Protein AF-A0A6A6ETR1-F1 (afdb_monomer_lite)

Foldseek 3Di:
DDKDWDFDDDPNDTQDIDIDDDNPDCPDPVVVVVVQVVDPVSVVVVVVVSVPGDDDPPPDPPCPVVVCCVVCVVVVVVVVVVVVVVVVVVVVD

Sequence (93 aa):
GTRHLICVFHK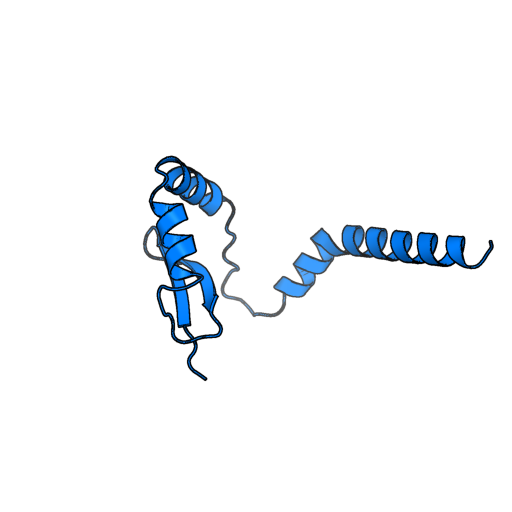GRFVVAQYGQWDGYPEGQGVTLMKFLCVPINIQRLKDGLKHIYEPPKREPITAKRRINEIYGPEKAACRAANKQSDCQELLA

Organism: NCBI:txid1314779

Radius of gyration: 19.85 Å; chains: 1; bounding box: 48×44×38 Å

Secondary structure (DSSP, 8-state):
---EEEEEEETTEEEEEEEESSS--IIIIIHHHHHHHTSHHHHHHHHHHGGG-PPPPSS-TTSHHHHHHHHHHHHHHHHHHHHHHHHHHHTT-

Structure (mmCIF, N/CA/C/O backbone):
data_AF-A0A6A6ETR1-F1
#
_entry.id   AF-A0A6A6ETR1-F1
#
loop_
_atom_site.group_PDB
_atom_site.id
_atom_site.type_symbol
_atom_site.label_atom_id
_atom_site.label_alt_id
_atom_site.label_comp_id
_atom_site.label_asym_id
_atom_site.label_entity_id
_atom_site.label_seq_id
_atom_site.pdbx_PDB_ins_code
_atom_site.Cartn_x
_atom_site.Cartn_y
_atom_site.Cartn_z
_atom_site.occupancy
_atom_site.B_iso_or_equiv
_atom_site.auth_seq_id
_atom_site.auth_comp_id
_atom_site.auth_asym_id
_atom_site.auth_atom_id
_atom_site.pdbx_PDB_model_num
ATOM 1 N N . GLY A 1 1 ? 16.207 13.105 -9.257 1.00 59.28 1 GLY A N 1
ATOM 2 C CA . GLY A 1 1 ? 15.329 12.041 -9.779 1.00 59.28 1 GLY A CA 1
ATOM 3 C C . GLY A 1 1 ? 13.948 12.223 -9.199 1.00 59.28 1 GLY A C 1
ATOM 4 O O . GLY A 1 1 ? 13.860 12.621 -8.042 1.00 59.28 1 GLY A O 1
ATOM 5 N N . THR A 1 2 ? 12.905 11.984 -9.988 1.00 74.12 2 THR A N 1
ATOM 6 C CA . THR A 1 2 ? 11.515 12.185 -9.565 1.00 74.12 2 THR A CA 1
ATOM 7 C C . THR A 1 2 ? 11.122 11.176 -8.491 1.00 74.12 2 THR A C 1
ATOM 9 O O . THR A 1 2 ? 11.569 10.025 -8.501 1.00 74.12 2 THR A O 1
ATOM 12 N N . ARG A 1 3 ? 10.346 11.639 -7.512 1.00 82.94 3 ARG A N 1
ATOM 13 C CA . ARG A 1 3 ? 9.888 10.866 -6.358 1.00 82.94 3 ARG A CA 1
ATOM 14 C C . ARG A 1 3 ? 8.387 11.014 -6.259 1.00 82.94 3 ARG A C 1
ATOM 16 O O . ARG A 1 3 ? 7.877 12.114 -6.447 1.00 82.94 3 ARG A O 1
ATOM 23 N N . HIS A 1 4 ? 7.708 9.927 -5.924 1.00 86.06 4 HIS A N 1
ATOM 24 C CA . HIS A 1 4 ? 6.267 9.938 -5.715 1.00 86.06 4 HIS A CA 1
ATOM 25 C C . HIS A 1 4 ? 5.907 9.237 -4.410 1.00 86.06 4 HIS A C 1
ATOM 27 O O . HIS A 1 4 ? 6.697 8.478 -3.838 1.00 86.06 4 HIS A O 1
ATOM 33 N N . LEU A 1 5 ? 4.696 9.514 -3.940 1.00 87.44 5 LEU A N 1
ATOM 34 C CA . LEU A 1 5 ? 4.154 8.950 -2.719 1.00 87.44 5 LEU A CA 1
ATOM 35 C C . LEU A 1 5 ? 2.777 8.364 -3.015 1.00 87.44 5 LEU A C 1
ATOM 37 O O . LEU A 1 5 ? 1.907 9.052 -3.544 1.00 87.44 5 LEU A O 1
ATOM 41 N N . ILE A 1 6 ? 2.587 7.099 -2.660 1.00 88.62 6 ILE A N 1
ATOM 42 C CA . ILE A 1 6 ? 1.285 6.438 -2.707 1.00 88.62 6 ILE A CA 1
ATOM 43 C C . ILE A 1 6 ? 0.708 6.490 -1.300 1.00 88.62 6 ILE A C 1
ATOM 45 O O . ILE A 1 6 ? 1.297 5.947 -0.365 1.00 88.62 6 ILE A O 1
ATOM 49 N N . CYS A 1 7 ? -0.443 7.139 -1.146 1.00 90.75 7 CYS A N 1
ATOM 50 C CA . CYS A 1 7 ? -1.090 7.311 0.147 1.00 90.75 7 CYS A CA 1
ATOM 51 C C . CYS A 1 7 ? -2.482 6.692 0.167 1.00 90.75 7 CYS A C 1
ATOM 53 O O . CYS A 1 7 ? -3.238 6.797 -0.795 1.00 90.75 7 CYS A O 1
ATOM 55 N N . VAL A 1 8 ? -2.853 6.128 1.314 1.00 90.62 8 VAL A N 1
ATOM 56 C CA . VAL A 1 8 ? -4.234 5.729 1.594 1.00 90.62 8 VAL A CA 1
ATOM 57 C C . VAL A 1 8 ? -4.874 6.806 2.460 1.00 90.62 8 VAL A C 1
ATOM 59 O O . VAL A 1 8 ? -4.412 7.074 3.572 1.00 90.62 8 VAL A O 1
ATOM 62 N N . PHE A 1 9 ? -5.945 7.414 1.951 1.00 90.19 9 PHE A N 1
ATOM 63 C CA . PHE A 1 9 ? -6.770 8.367 2.688 1.00 90.19 9 PHE A CA 1
ATOM 64 C C . PHE A 1 9 ? -8.053 7.684 3.164 1.00 90.19 9 PHE A C 1
ATOM 66 O O . PHE A 1 9 ? -8.820 7.147 2.365 1.00 90.19 9 PHE A O 1
ATOM 73 N N . HIS A 1 10 ? -8.289 7.678 4.474 1.00 90.25 10 HIS A N 1
ATOM 74 C CA . HIS A 1 10 ? -9.445 7.017 5.071 1.00 90.25 10 HIS A CA 1
ATOM 75 C C . HIS A 1 10 ? -9.961 7.797 6.282 1.00 90.25 10 HIS A C 1
ATOM 77 O O . HIS A 1 10 ? -9.187 8.176 7.157 1.00 90.25 10 HIS A O 1
ATOM 83 N N . LYS A 1 11 ? -11.285 8.014 6.349 1.00 89.06 11 LYS A N 1
ATOM 84 C CA . LYS A 1 11 ? -11.966 8.741 7.442 1.00 89.06 11 LYS A CA 1
ATOM 85 C C . LYS A 1 11 ? -11.336 10.109 7.758 1.00 89.06 11 LYS A C 1
ATOM 87 O O . LYS A 1 11 ? -11.141 10.453 8.917 1.00 89.06 11 LYS A O 1
ATOM 92 N N . GLY A 1 12 ? -10.998 10.875 6.720 1.00 87.88 12 GLY A N 1
ATOM 93 C CA . GLY A 1 12 ? -10.480 12.236 6.880 1.00 87.88 12 GLY A CA 1
ATOM 94 C C . GLY A 1 12 ? -8.986 12.336 7.207 1.00 87.88 12 GLY A C 1
ATOM 95 O O . GLY A 1 12 ? -8.507 13.442 7.434 1.00 87.88 12 GLY A O 1
ATOM 96 N N . ARG A 1 13 ? -8.237 11.222 7.226 1.00 88.62 13 ARG A N 1
ATOM 97 C CA . ARG A 1 13 ? -6.792 11.224 7.505 1.00 88.62 13 ARG A CA 1
ATOM 98 C C . ARG A 1 13 ? -5.998 10.294 6.590 1.00 88.62 13 ARG A C 1
ATOM 100 O O . ARG A 1 13 ? -6.531 9.324 6.048 1.00 88.62 13 ARG A O 1
ATOM 107 N N . PHE A 1 14 ? -4.702 10.568 6.462 1.00 89.44 14 PHE A N 1
ATOM 108 C CA . PHE A 1 14 ? -3.749 9.667 5.815 1.00 89.44 14 PHE A CA 1
ATOM 109 C C . PHE A 1 14 ? -3.336 8.563 6.785 1.00 89.44 14 PHE A C 1
ATOM 111 O O . PHE A 1 14 ? -2.928 8.847 7.907 1.00 89.44 14 PHE A O 1
ATOM 118 N N . VAL A 1 15 ? -3.467 7.306 6.362 1.00 88.25 15 VAL A N 1
ATOM 119 C CA . VAL A 1 15 ? -3.241 6.137 7.233 1.00 88.25 15 VAL A CA 1
ATOM 120 C C . VAL A 1 15 ? -2.033 5.303 6.820 1.00 88.25 15 VAL A C 1
ATOM 122 O O . VAL A 1 15 ? -1.410 4.672 7.665 1.00 88.25 15 VAL A O 1
ATOM 125 N N . VAL A 1 16 ? -1.678 5.313 5.536 1.00 88.56 16 VAL A N 1
ATOM 126 C CA . VAL A 1 16 ? -0.515 4.608 4.986 1.00 88.56 16 VAL A CA 1
ATOM 127 C C . VAL A 1 16 ? 0.122 5.509 3.942 1.00 88.56 16 VAL A C 1
ATOM 129 O O . VAL A 1 16 ? -0.594 6.151 3.173 1.00 88.56 16 VAL A O 1
ATOM 132 N N . ALA A 1 17 ? 1.450 5.534 3.913 1.00 88.75 17 ALA A N 1
ATOM 133 C CA . ALA A 1 17 ? 2.230 6.235 2.910 1.00 88.75 17 ALA A CA 1
ATOM 134 C C . ALA A 1 17 ? 3.383 5.331 2.463 1.00 88.75 17 ALA A C 1
ATOM 136 O O . ALA A 1 17 ? 4.152 4.846 3.293 1.00 88.75 17 ALA A O 1
ATOM 137 N N . GLN A 1 18 ? 3.495 5.098 1.159 1.00 86.06 18 GLN A N 1
ATOM 138 C CA . GLN A 1 18 ? 4.572 4.323 0.564 1.00 86.06 18 GLN A CA 1
ATOM 139 C C . GLN A 1 18 ? 5.358 5.180 -0.414 1.00 86.06 18 GLN A C 1
ATOM 141 O O . GLN A 1 18 ? 4.811 5.759 -1.352 1.00 86.06 18 GLN A O 1
ATOM 146 N N . TYR A 1 19 ? 6.662 5.245 -0.172 1.00 87.19 19 TYR A N 1
ATOM 147 C CA . TYR A 1 19 ? 7.595 6.003 -0.984 1.00 87.19 19 TYR A CA 1
ATOM 148 C C . TYR A 1 19 ? 8.005 5.223 -2.233 1.00 87.19 19 TYR A C 1
ATOM 150 O O . TYR A 1 19 ? 8.352 4.043 -2.146 1.00 87.19 19 TYR A O 1
ATOM 158 N N . GLY A 1 20 ? 7.992 5.893 -3.384 1.00 81.69 20 GLY A N 1
ATOM 159 C CA . GLY A 1 20 ? 8.410 5.336 -4.663 1.00 81.69 20 GLY A CA 1
ATOM 160 C C . GLY A 1 20 ? 9.640 6.041 -5.237 1.00 81.69 20 GLY A C 1
ATOM 161 O O . GLY A 1 20 ? 9.754 7.267 -5.204 1.00 81.69 20 GLY A O 1
ATOM 162 N N . GLN A 1 21 ? 10.565 5.248 -5.789 1.00 72.69 21 GLN A N 1
ATOM 163 C CA . GLN A 1 21 ? 11.899 5.711 -6.203 1.00 72.69 21 GLN A CA 1
ATOM 164 C C . GLN A 1 21 ? 11.974 6.267 -7.641 1.00 72.69 21 GLN A C 1
ATOM 166 O O . GLN A 1 21 ? 13.022 6.769 -8.045 1.00 72.69 21 GLN A O 1
ATOM 171 N N . TRP A 1 22 ? 10.868 6.247 -8.384 1.00 71.44 22 TRP A N 1
ATOM 172 C CA . TRP A 1 22 ? 10.773 6.677 -9.786 1.00 71.44 22 TRP A CA 1
ATOM 173 C C . TRP A 1 22 ? 9.533 7.554 -10.010 1.00 71.44 22 TRP A C 1
ATOM 175 O O . TRP A 1 22 ? 8.817 7.844 -9.056 1.00 71.44 22 TRP A O 1
ATOM 185 N N . ASP A 1 23 ? 9.269 7.991 -11.238 1.00 67.62 23 ASP A N 1
ATOM 186 C CA . ASP A 1 23 ? 8.265 9.012 -11.591 1.00 67.62 23 ASP A CA 1
ATOM 187 C C . ASP A 1 23 ? 6.796 8.531 -11.591 1.00 67.62 23 ASP A C 1
ATOM 189 O O . ASP A 1 23 ? 6.016 8.847 -12.476 1.00 67.62 23 ASP A O 1
ATOM 193 N N . GLY A 1 24 ? 6.399 7.708 -10.617 1.00 70.00 24 GLY A N 1
ATOM 194 C CA . GLY A 1 24 ? 4.985 7.366 -10.391 1.00 70.00 24 GLY A CA 1
ATOM 195 C C . GLY A 1 24 ? 4.275 6.635 -11.532 1.00 70.00 24 GLY A C 1
ATOM 196 O O . GLY A 1 24 ? 3.059 6.469 -11.465 1.00 70.00 24 GLY A O 1
ATOM 197 N N . TYR A 1 25 ? 5.015 6.197 -12.553 1.00 77.25 25 TYR A N 1
ATOM 198 C CA . TYR A 1 25 ? 4.471 5.465 -13.683 1.00 77.25 25 TYR A CA 1
ATOM 199 C C . TYR A 1 25 ? 3.696 4.222 -13.214 1.00 77.25 25 TYR A C 1
ATOM 201 O O . TYR A 1 25 ? 4.093 3.579 -12.230 1.00 77.25 25 TYR A O 1
ATOM 209 N N . PRO A 1 26 ? 2.577 3.876 -13.880 1.00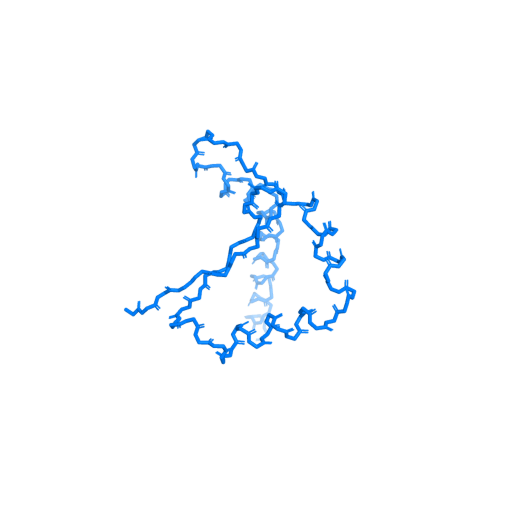 73.38 26 PRO A N 1
ATOM 210 C CA . PRO A 1 26 ? 1.761 2.735 -13.486 1.00 73.38 26 PRO A CA 1
ATOM 211 C C . PRO A 1 26 ? 2.559 1.430 -13.494 1.00 73.38 26 PRO A C 1
ATOM 213 O O . PRO A 1 26 ? 2.321 0.568 -12.643 1.00 73.38 26 PRO A O 1
ATOM 216 N N . GLU A 1 27 ? 3.513 1.284 -14.419 1.00 76.62 27 GLU A N 1
ATOM 217 C CA . GLU A 1 27 ? 4.382 0.119 -14.499 1.00 76.62 27 GLU A CA 1
ATOM 218 C C . GLU A 1 27 ? 5.170 -0.061 -13.188 1.00 76.62 27 GLU A C 1
ATOM 220 O O . GLU A 1 27 ? 5.950 0.787 -12.759 1.00 76.62 27 GLU A O 1
ATOM 225 N N . GLY A 1 28 ? 4.945 -1.194 -12.514 1.00 79.88 28 GLY A N 1
ATOM 226 C CA . GLY A 1 28 ? 5.514 -1.485 -11.199 1.00 79.88 28 GLY A CA 1
ATOM 227 C C . GLY A 1 28 ? 4.487 -1.341 -10.078 1.00 79.88 28 GLY A C 1
ATOM 228 O O . GLY A 1 28 ? 3.528 -2.112 -10.013 1.00 79.88 28 GLY A O 1
ATOM 229 N N . GLN A 1 29 ? 4.699 -0.392 -9.158 1.00 78.56 29 GLN A N 1
ATOM 230 C CA . GLN A 1 29 ? 3.877 -0.289 -7.944 1.00 78.56 29 GLN A CA 1
ATOM 231 C C . GLN A 1 29 ? 2.416 0.079 -8.237 1.00 78.56 29 GLN A C 1
ATOM 233 O O . GLN A 1 29 ? 1.524 -0.388 -7.529 1.00 78.56 29 GLN A O 1
ATOM 238 N N . GLY A 1 30 ? 2.154 0.841 -9.305 1.00 83.00 30 GLY A N 1
ATOM 239 C CA . GLY A 1 30 ? 0.795 1.168 -9.739 1.00 83.00 30 GLY A CA 1
ATOM 240 C C . GLY A 1 30 ? 0.001 -0.070 -10.168 1.00 83.00 30 GLY A C 1
ATOM 241 O O . GLY A 1 30 ? -1.107 -0.289 -9.684 1.00 83.00 30 GLY A O 1
ATOM 242 N N . VAL A 1 31 ? 0.587 -0.937 -10.999 1.00 87.69 31 VAL A N 1
ATOM 243 C CA . VAL A 1 31 ? -0.019 -2.215 -11.417 1.00 87.69 31 VAL A CA 1
ATOM 244 C C . VAL A 1 31 ? -0.225 -3.150 -10.224 1.00 87.69 31 VAL A C 1
ATOM 246 O O . VAL A 1 31 ? -1.264 -3.805 -10.135 1.00 87.69 31 VAL A O 1
ATOM 249 N N . THR A 1 32 ? 0.723 -3.209 -9.285 1.00 87.69 32 THR A N 1
ATOM 250 C CA . THR A 1 32 ? 0.564 -3.994 -8.050 1.00 87.69 32 THR A CA 1
ATOM 251 C C . THR A 1 32 ? -0.623 -3.499 -7.227 1.00 87.69 32 THR A C 1
ATOM 253 O O . THR A 1 32 ? -1.457 -4.304 -6.808 1.00 87.69 32 THR A O 1
ATOM 256 N N . LEU A 1 33 ? -0.747 -2.180 -7.045 1.00 88.38 33 LEU A N 1
ATOM 257 C CA . LEU A 1 33 ? -1.875 -1.576 -6.341 1.00 88.38 33 LEU A CA 1
ATOM 258 C C . LEU A 1 33 ? -3.197 -1.846 -7.069 1.00 88.38 33 LEU A C 1
ATOM 260 O O . LEU A 1 33 ? -4.171 -2.240 -6.435 1.00 88.38 33 LEU A O 1
ATOM 264 N N . MET A 1 34 ? -3.230 -1.705 -8.395 1.00 89.44 34 MET A N 1
ATOM 265 C CA . MET A 1 34 ? -4.415 -1.999 -9.201 1.00 89.44 34 MET A CA 1
ATOM 266 C C . MET A 1 34 ? -4.859 -3.455 -9.024 1.00 89.44 34 MET A C 1
ATOM 268 O O . MET A 1 34 ? -6.012 -3.702 -8.681 1.00 89.44 34 MET A O 1
ATOM 272 N N . LYS A 1 35 ? -3.940 -4.420 -9.162 1.00 92.19 35 LYS A N 1
ATOM 273 C CA . LYS A 1 35 ? -4.226 -5.849 -8.940 1.00 92.19 35 LYS A CA 1
ATOM 274 C C . LYS A 1 35 ? -4.738 -6.118 -7.527 1.00 92.19 35 LYS A C 1
ATOM 276 O O . LYS A 1 35 ? -5.662 -6.908 -7.353 1.00 92.19 35 LYS A O 1
ATOM 281 N N . PHE A 1 36 ? -4.168 -5.449 -6.523 1.00 91.69 36 PHE A N 1
ATOM 282 C CA . PHE A 1 36 ? -4.632 -5.551 -5.143 1.00 91.69 36 PHE A CA 1
ATOM 283 C C . PHE A 1 36 ? -6.076 -5.057 -4.990 1.00 91.69 36 PHE A C 1
ATOM 285 O O . PHE A 1 36 ? -6.874 -5.732 -4.340 1.00 91.69 36 PHE A O 1
ATOM 292 N N . LEU A 1 37 ? -6.414 -3.920 -5.608 1.00 90.94 37 LEU A N 1
ATOM 293 C CA . LEU A 1 37 ? -7.743 -3.304 -5.553 1.00 90.94 37 LEU A CA 1
ATOM 294 C C . LEU A 1 37 ? -8.800 -4.064 -6.367 1.00 90.94 37 LEU A C 1
ATOM 296 O O . LEU A 1 37 ? -9.970 -4.045 -5.993 1.00 90.94 37 LEU A O 1
ATOM 300 N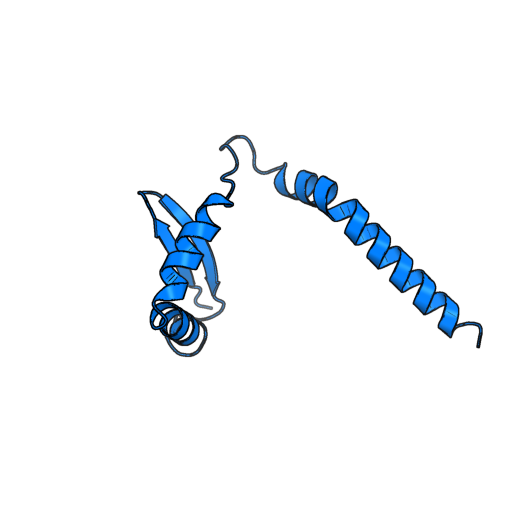 N . CYS A 1 38 ? -8.409 -4.764 -7.436 1.00 94.25 38 CYS A N 1
ATOM 301 C CA . CYS A 1 38 ? -9.316 -5.593 -8.237 1.00 94.25 38 CYS A CA 1
ATOM 302 C C . CYS A 1 38 ? -9.868 -6.812 -7.480 1.00 94.25 38 CYS A C 1
ATOM 304 O O . CYS A 1 38 ? -10.843 -7.412 -7.925 1.00 94.25 38 CYS A O 1
ATOM 306 N N . VAL A 1 39 ? -9.267 -7.195 -6.351 1.00 95.38 39 VAL A N 1
ATOM 307 C CA . VAL A 1 39 ? -9.724 -8.315 -5.523 1.00 95.38 39 VAL A CA 1
ATOM 308 C C . VAL A 1 39 ? -10.641 -7.776 -4.412 1.00 95.38 39 VAL A C 1
ATOM 310 O O . VAL A 1 39 ? -10.150 -7.135 -3.480 1.00 95.38 39 VAL A O 1
ATOM 313 N N . PRO A 1 40 ? -11.962 -8.050 -4.430 1.00 88.81 40 PRO A N 1
ATOM 314 C CA . PRO A 1 40 ? -12.922 -7.392 -3.533 1.00 88.81 40 PRO A CA 1
ATOM 315 C C . PRO A 1 40 ? -12.625 -7.588 -2.039 1.00 88.81 40 PRO A C 1
ATOM 317 O O . PRO A 1 40 ? -12.755 -6.660 -1.240 1.00 88.81 40 PRO A O 1
ATOM 320 N N . ILE A 1 41 ? -12.156 -8.783 -1.660 1.00 95.31 41 ILE A N 1
ATOM 321 C CA . ILE A 1 41 ? -11.839 -9.115 -0.263 1.00 95.31 41 ILE A CA 1
ATOM 322 C C . ILE A 1 41 ? -10.653 -8.304 0.286 1.00 95.31 41 ILE A C 1
ATOM 324 O O . ILE A 1 41 ? -10.563 -8.065 1.491 1.00 95.31 41 ILE A O 1
ATOM 328 N N . ASN A 1 42 ? -9.756 -7.826 -0.580 1.00 94.19 42 ASN A N 1
ATOM 329 C CA . ASN A 1 42 ? -8.565 -7.093 -0.157 1.00 94.19 42 ASN A CA 1
ATOM 330 C C . ASN A 1 42 ? -8.900 -5.716 0.411 1.00 94.19 42 ASN A C 1
ATOM 332 O O . ASN A 1 42 ? -8.250 -5.277 1.356 1.00 94.19 42 ASN A O 1
ATOM 336 N N . ILE A 1 43 ? -9.944 -5.057 -0.096 1.00 91.44 43 ILE A N 1
ATOM 337 C CA . ILE A 1 43 ? -10.399 -3.769 0.444 1.00 91.44 43 ILE A CA 1
ATOM 338 C C . ILE A 1 43 ? -10.896 -3.949 1.882 1.00 91.44 43 ILE A C 1
ATOM 340 O O . ILE A 1 43 ? -10.643 -3.106 2.743 1.00 91.44 43 ILE A O 1
ATOM 344 N N . GLN A 1 44 ? -11.585 -5.056 2.159 1.00 93.00 44 GLN A N 1
ATOM 345 C CA . GLN A 1 44 ? -12.107 -5.352 3.489 1.00 93.00 44 GLN A CA 1
ATOM 346 C C . GLN A 1 44 ? -10.974 -5.694 4.462 1.00 93.00 44 GLN A C 1
ATOM 348 O O . GLN A 1 44 ? -10.866 -5.063 5.511 1.00 93.00 44 GLN A O 1
ATOM 353 N N . ARG A 1 45 ? -10.044 -6.563 4.044 1.00 93.25 45 ARG A N 1
ATOM 354 C CA . ARG A 1 45 ? -8.815 -6.866 4.796 1.00 93.25 45 ARG A CA 1
ATOM 355 C C . ARG A 1 45 ? -7.976 -5.623 5.073 1.00 93.25 45 ARG A C 1
ATOM 357 O O . ARG A 1 45 ? -7.469 -5.472 6.180 1.00 93.25 45 ARG A O 1
ATOM 364 N N . LEU A 1 46 ? -7.857 -4.718 4.098 1.00 91.94 46 LEU A N 1
ATOM 365 C CA . LEU A 1 46 ? -7.163 -3.447 4.279 1.00 91.94 46 LEU A CA 1
ATOM 366 C C . LEU A 1 46 ? -7.836 -2.640 5.391 1.00 91.94 46 LEU A C 1
ATOM 368 O O . LEU A 1 46 ? -7.159 -2.258 6.339 1.00 91.94 46 LEU A O 1
ATOM 372 N N . LYS A 1 47 ? -9.160 -2.436 5.318 1.00 91.06 47 LYS A N 1
ATOM 373 C CA . LYS A 1 47 ? -9.932 -1.710 6.343 1.00 91.06 47 LYS A CA 1
ATOM 374 C C . LYS A 1 47 ? -9.794 -2.329 7.735 1.00 91.06 47 LYS A C 1
ATOM 376 O O . LYS A 1 47 ? -9.692 -1.584 8.708 1.00 91.06 47 LYS A O 1
ATOM 381 N N . ASP A 1 48 ? -9.781 -3.655 7.834 1.00 93.12 48 ASP A N 1
ATOM 382 C CA . ASP A 1 48 ? -9.572 -4.348 9.106 1.00 93.12 48 ASP A CA 1
ATOM 383 C C . ASP A 1 48 ? -8.152 -4.142 9.637 1.00 93.12 48 ASP A C 1
ATOM 385 O O . ASP A 1 48 ? -7.984 -3.806 10.809 1.00 93.12 48 ASP A O 1
ATOM 389 N N . GLY A 1 49 ? -7.146 -4.213 8.763 1.00 90.75 49 GLY A N 1
ATOM 390 C CA . GLY A 1 49 ? -5.753 -3.924 9.093 1.00 90.75 49 GLY A CA 1
ATOM 391 C C . GLY A 1 49 ? -5.524 -2.493 9.590 1.00 90.75 49 GLY A C 1
ATOM 392 O O . GLY A 1 49 ? -4.717 -2.280 10.496 1.00 90.75 49 GLY A O 1
ATOM 393 N N . LEU A 1 50 ? -6.278 -1.509 9.075 1.00 89.25 50 LEU A N 1
ATOM 394 C CA . LEU A 1 50 ? -6.160 -0.105 9.502 1.00 89.25 50 LEU A CA 1
ATOM 395 C C . LEU A 1 50 ? -6.439 0.098 11.002 1.00 89.25 50 LEU A C 1
ATOM 397 O O . LEU A 1 50 ? -5.993 1.096 11.566 1.00 89.25 50 LEU A O 1
ATOM 401 N N . LYS A 1 51 ? -7.151 -0.827 11.664 1.00 86.75 51 LYS A N 1
ATOM 402 C CA . LYS A 1 51 ? -7.429 -0.766 13.112 1.00 86.75 51 LYS A CA 1
ATOM 403 C C . LYS A 1 51 ? -6.160 -0.896 13.958 1.00 86.75 51 LYS A C 1
ATOM 405 O O . LYS A 1 51 ? -6.138 -0.428 15.091 1.00 86.75 51 LYS A O 1
ATOM 410 N N . HIS A 1 52 ? -5.109 -1.499 13.408 1.00 86.06 52 HIS A N 1
ATOM 411 C CA . HIS A 1 52 ? -3.832 -1.705 14.091 1.00 86.06 52 HIS A CA 1
ATOM 412 C C . HIS A 1 52 ? -2.837 -0.557 13.869 1.00 86.06 52 HIS A C 1
ATOM 414 O O . HIS A 1 52 ? -1.728 -0.590 14.401 1.00 86.06 52 HIS A O 1
ATOM 420 N N . ILE A 1 53 ? -3.207 0.464 13.087 1.00 83.69 53 ILE A N 1
ATOM 421 C CA . ILE A 1 53 ? -2.327 1.595 12.797 1.00 83.69 53 ILE A CA 1
ATOM 422 C C . ILE A 1 53 ? -2.352 2.570 13.971 1.00 83.69 53 ILE A C 1
ATOM 424 O O . ILE A 1 53 ? -3.350 3.245 14.236 1.00 83.69 53 ILE A O 1
ATOM 428 N N . TYR A 1 54 ? -1.214 2.654 14.651 1.00 79.50 54 TYR A N 1
ATOM 429 C CA . TYR A 1 54 ? -0.965 3.612 15.715 1.00 79.50 54 TYR A CA 1
ATOM 430 C C . TYR A 1 54 ? -0.438 4.924 15.132 1.00 79.50 54 TYR A C 1
ATOM 432 O O . TYR A 1 54 ? 0.626 4.956 14.512 1.00 79.50 54 TYR A O 1
ATOM 440 N N . GLU A 1 55 ? -1.170 6.011 15.358 1.00 70.75 55 GLU A N 1
ATOM 441 C CA . GLU A 1 55 ? -0.680 7.356 15.074 1.00 70.75 55 GLU A CA 1
ATOM 442 C C . GLU A 1 55 ? 0.036 7.876 16.324 1.00 70.75 55 GLU A C 1
ATOM 444 O O . GLU A 1 55 ? -0.595 8.003 17.380 1.00 70.75 55 GLU A O 1
ATOM 449 N N . PRO A 1 56 ? 1.351 8.137 16.259 1.00 67.62 56 PRO A N 1
ATOM 450 C CA . PRO A 1 56 ? 2.050 8.680 17.405 1.00 67.62 56 PRO A CA 1
ATOM 451 C C . PRO A 1 56 ? 1.498 10.076 17.726 1.00 67.62 56 PRO A C 1
ATOM 453 O O . PRO A 1 56 ? 1.281 10.877 16.813 1.00 67.62 56 PRO A O 1
ATOM 456 N N . PRO A 1 57 ? 1.283 10.406 19.012 1.00 67.94 57 PRO A N 1
ATOM 457 C CA . PRO A 1 57 ? 0.924 11.763 19.393 1.00 67.94 57 PRO A CA 1
ATOM 458 C C . PRO A 1 57 ? 2.011 12.733 18.912 1.00 67.94 57 PRO A C 1
ATOM 460 O O . PRO A 1 57 ? 3.197 12.412 18.951 1.00 67.94 57 PRO A O 1
ATOM 463 N N . LYS A 1 58 ? 1.611 13.941 18.498 1.00 69.00 58 LYS A N 1
ATOM 464 C CA . LYS A 1 58 ? 2.478 14.978 17.893 1.00 69.00 58 LYS A CA 1
ATOM 465 C C . LYS A 1 58 ? 3.666 15.455 18.761 1.00 69.00 58 LYS A C 1
ATOM 467 O O . LYS A 1 58 ? 4.404 16.336 18.328 1.00 69.00 58 LYS A O 1
ATOM 472 N N . ARG A 1 59 ? 3.864 14.922 19.973 1.00 59.09 59 ARG A N 1
ATOM 473 C CA . ARG A 1 59 ? 4.946 15.324 20.883 1.00 59.09 59 ARG A CA 1
ATOM 474 C C . ARG A 1 59 ? 6.223 14.523 20.606 1.00 59.09 59 ARG A C 1
ATOM 476 O O . ARG A 1 59 ? 6.347 13.374 21.010 1.00 59.09 59 ARG A O 1
ATOM 483 N N . GLU A 1 60 ? 7.132 15.215 19.926 1.00 52.16 60 GLU A N 1
ATOM 484 C CA . GLU A 1 60 ? 8.558 14.958 19.687 1.00 52.16 60 GLU A CA 1
ATOM 485 C C . GLU A 1 60 ? 8.967 13.655 18.952 1.00 52.16 60 GLU A C 1
ATOM 487 O O . GLU A 1 60 ? 8.700 12.541 19.404 1.00 52.16 60 GLU A O 1
ATOM 492 N N . PRO A 1 61 ? 9.712 13.765 17.830 1.00 55.22 61 PRO A N 1
ATOM 493 C CA . PRO A 1 61 ? 10.016 12.660 16.907 1.00 55.22 61 PRO A CA 1
ATOM 494 C C . PRO A 1 61 ? 11.047 11.622 17.411 1.00 55.22 61 PRO A C 1
ATOM 496 O O . PRO A 1 61 ? 11.611 10.873 16.614 1.00 55.22 61 PRO A O 1
ATOM 499 N N . ILE A 1 62 ? 11.311 11.529 18.717 1.00 51.16 62 ILE A N 1
ATOM 500 C CA . ILE A 1 62 ? 12.463 10.785 19.267 1.00 51.16 62 ILE A CA 1
ATOM 501 C C . ILE A 1 62 ? 12.167 9.356 19.753 1.00 51.16 62 ILE A C 1
ATOM 503 O O . ILE A 1 62 ? 13.098 8.581 19.971 1.00 51.16 62 ILE A O 1
ATOM 507 N N . THR A 1 63 ? 10.909 8.933 19.898 1.00 54.41 63 THR A N 1
ATOM 508 C CA . THR A 1 63 ? 10.603 7.685 20.636 1.00 54.41 63 THR A CA 1
ATOM 509 C C . THR A 1 63 ? 10.303 6.452 19.781 1.00 54.41 63 THR A C 1
ATOM 511 O O . THR A 1 63 ? 10.347 5.340 20.308 1.00 54.41 63 THR A O 1
ATOM 514 N N . ALA A 1 64 ? 10.078 6.583 18.467 1.00 57.69 64 ALA A N 1
ATOM 515 C CA . ALA A 1 64 ? 9.752 5.430 17.615 1.00 57.69 64 ALA A CA 1
ATOM 516 C C . ALA A 1 64 ? 10.898 4.403 17.551 1.00 57.69 64 ALA A C 1
ATOM 518 O O . ALA A 1 64 ? 10.668 3.210 17.734 1.00 57.69 64 ALA A O 1
ATOM 519 N N . LYS A 1 65 ? 12.152 4.855 17.390 1.00 60.16 65 LYS A N 1
ATOM 520 C CA . LYS A 1 65 ? 13.331 3.966 17.417 1.00 60.16 65 LYS A CA 1
ATOM 521 C C . LYS A 1 65 ? 13.492 3.265 18.769 1.00 60.16 65 LYS A C 1
ATOM 523 O O . LYS A 1 65 ? 13.866 2.097 18.805 1.00 60.16 65 LYS A O 1
ATOM 528 N N . ARG A 1 66 ? 13.178 3.964 19.867 1.00 62.53 66 ARG A N 1
ATOM 529 C CA . ARG A 1 66 ? 13.280 3.436 21.232 1.00 62.53 66 ARG A CA 1
ATOM 530 C C . ARG A 1 66 ? 12.248 2.336 21.478 1.00 62.53 66 ARG A C 1
ATOM 532 O O . ARG A 1 66 ? 12.641 1.239 21.843 1.00 62.53 66 ARG A O 1
ATOM 539 N N . ARG A 1 67 ? 10.973 2.571 21.142 1.00 62.50 67 ARG A N 1
ATOM 540 C CA . ARG A 1 67 ? 9.917 1.548 21.255 1.00 62.50 67 ARG A CA 1
ATOM 541 C C . ARG A 1 67 ? 10.119 0.360 20.317 1.00 62.50 67 ARG A C 1
ATOM 543 O O . ARG A 1 67 ? 9.873 -0.769 20.717 1.00 62.50 67 ARG A O 1
ATOM 550 N N . ILE A 1 68 ? 10.587 0.585 19.085 1.00 67.31 68 ILE A N 1
ATOM 551 C CA . ILE A 1 68 ? 10.911 -0.518 18.164 1.00 67.31 68 ILE A CA 1
ATOM 552 C C . ILE A 1 68 ? 12.034 -1.383 18.748 1.00 67.31 68 ILE A C 1
ATOM 554 O O . ILE A 1 68 ? 11.957 -2.605 18.667 1.00 67.31 68 ILE A O 1
ATOM 558 N N . ASN A 1 69 ? 13.053 -0.776 19.361 1.00 68.50 69 ASN A N 1
ATOM 559 C CA . ASN A 1 69 ? 14.100 -1.521 20.058 1.00 68.50 69 ASN A CA 1
ATOM 560 C C . ASN A 1 69 ? 13.606 -2.165 21.364 1.00 68.50 69 ASN A C 1
ATOM 562 O O . ASN A 1 69 ? 14.100 -3.222 21.717 1.00 68.50 69 ASN A O 1
ATOM 566 N N . GLU A 1 70 ? 12.634 -1.597 22.073 1.00 71.56 70 GLU A N 1
ATOM 567 C CA . GLU A 1 70 ? 12.055 -2.236 23.266 1.00 71.56 70 GLU A CA 1
ATOM 568 C C . GLU A 1 70 ? 11.218 -3.471 22.901 1.00 71.56 70 GLU A C 1
ATOM 570 O O . GLU A 1 70 ? 11.356 -4.511 23.534 1.00 71.56 70 GLU A O 1
ATOM 575 N N . ILE A 1 71 ? 10.394 -3.383 21.851 1.00 69.56 71 ILE A N 1
ATOM 576 C CA . ILE A 1 71 ? 9.496 -4.471 21.434 1.00 69.56 71 ILE A CA 1
ATOM 577 C C . ILE A 1 71 ? 10.260 -5.550 20.654 1.00 69.56 71 ILE A C 1
ATOM 579 O O . ILE A 1 71 ? 10.138 -6.732 20.951 1.00 69.56 71 ILE A O 1
ATOM 583 N N . TYR A 1 72 ? 11.068 -5.149 19.669 1.00 68.12 72 TYR A N 1
ATOM 584 C CA . TYR A 1 72 ? 11.735 -6.069 18.737 1.00 68.12 72 TYR A CA 1
ATOM 585 C C . TYR A 1 72 ? 13.241 -6.211 18.987 1.00 68.12 72 TYR A C 1
ATOM 587 O O . TYR A 1 72 ? 13.907 -7.002 18.323 1.00 68.12 72 TYR A O 1
ATOM 595 N N . GLY A 1 73 ? 13.830 -5.434 19.898 1.00 71.81 73 GLY A N 1
ATOM 596 C CA . GLY A 1 73 ? 15.240 -5.573 20.269 1.00 71.81 73 GLY A CA 1
ATOM 597 C C . GLY A 1 73 ? 15.604 -6.931 20.865 1.00 71.81 73 GLY A C 1
ATOM 598 O O . GLY A 1 73 ? 16.611 -7.472 20.406 1.00 71.81 73 GLY A O 1
ATOM 599 N N . PRO A 1 74 ? 14.832 -7.520 21.805 1.00 72.75 74 PRO A N 1
ATOM 600 C CA . PRO A 1 74 ? 15.170 -8.837 22.347 1.00 72.75 74 PRO A CA 1
ATOM 601 C C . PRO A 1 74 ? 15.126 -9.931 21.271 1.00 72.75 74 PRO A C 1
ATOM 603 O O . PRO A 1 74 ? 16.048 -10.736 21.183 1.00 72.75 74 PRO A O 1
ATOM 606 N N . GLU A 1 75 ? 14.139 -9.899 20.373 1.00 69.81 75 GLU A N 1
ATOM 607 C CA . GLU A 1 75 ? 14.041 -10.830 19.240 1.00 69.81 75 GLU A CA 1
ATOM 608 C C . GLU A 1 75 ? 15.203 -10.648 18.243 1.00 69.81 75 GLU A C 1
ATOM 610 O O . GLU A 1 75 ? 15.858 -11.611 17.840 1.00 69.81 75 GLU A O 1
ATOM 615 N N . LYS A 1 76 ? 15.556 -9.398 17.908 1.00 66.06 76 LYS A N 1
ATOM 616 C CA . LYS A 1 76 ? 16.720 -9.086 17.058 1.00 66.06 76 LYS A CA 1
ATOM 617 C C . LYS A 1 76 ? 18.062 -9.423 17.713 1.00 66.06 76 LYS A C 1
ATOM 619 O O . LYS A 1 76 ? 19.049 -9.605 16.998 1.00 66.06 76 LYS A O 1
ATOM 624 N N . ALA A 1 77 ? 18.145 -9.421 19.042 1.00 73.00 77 ALA A N 1
ATOM 625 C CA . ALA A 1 77 ? 19.332 -9.832 19.785 1.00 73.00 77 ALA A CA 1
ATOM 626 C C . ALA A 1 77 ? 19.461 -11.358 19.790 1.00 73.00 77 ALA A C 1
ATOM 628 O O . ALA A 1 77 ? 20.538 -11.863 19.486 1.00 73.00 77 ALA A O 1
ATOM 629 N N . ALA A 1 78 ? 18.359 -12.077 20.023 1.00 71.44 78 ALA A N 1
ATOM 630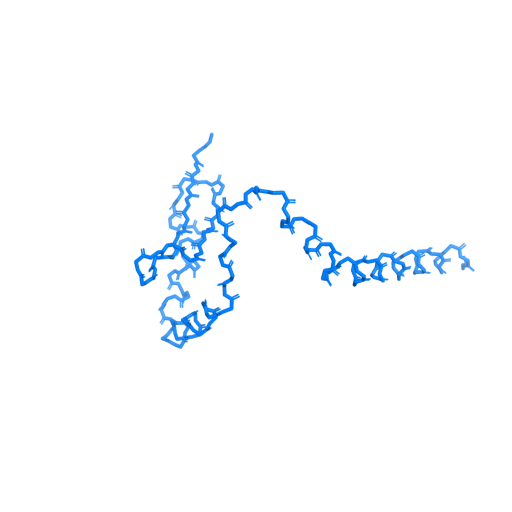 C CA . ALA A 1 78 ? 18.310 -13.533 19.946 1.00 71.44 78 ALA A CA 1
ATOM 631 C C . ALA A 1 78 ? 18.680 -14.046 18.544 1.00 71.44 78 ALA A C 1
ATOM 633 O O . ALA A 1 78 ? 19.540 -14.910 18.418 1.00 71.44 78 ALA A O 1
ATOM 634 N N . CYS A 1 79 ? 18.127 -13.445 17.485 1.00 62.59 79 CYS A N 1
ATOM 635 C CA . CYS A 1 79 ? 18.463 -13.794 16.101 1.00 62.59 79 CYS A CA 1
ATOM 636 C C . CYS A 1 79 ? 19.949 -13.536 15.771 1.00 62.59 79 CYS A C 1
ATOM 638 O O . CYS A 1 79 ? 20.611 -14.360 15.145 1.00 62.59 79 CYS A O 1
ATOM 640 N N . ARG A 1 80 ? 20.530 -12.430 16.262 1.00 68.12 80 ARG A N 1
ATOM 641 C CA . ARG A 1 80 ? 21.967 -12.145 16.084 1.00 68.12 80 ARG A CA 1
ATOM 642 C C . ARG A 1 80 ? 22.877 -13.071 16.885 1.00 68.12 80 ARG A C 1
ATOM 644 O O . ARG A 1 80 ? 23.953 -13.406 16.401 1.00 68.12 80 ARG A O 1
ATOM 651 N N . ALA A 1 81 ? 22.469 -13.462 18.089 1.00 71.38 81 ALA A N 1
ATOM 652 C CA . ALA A 1 81 ? 23.196 -14.441 18.888 1.00 71.38 81 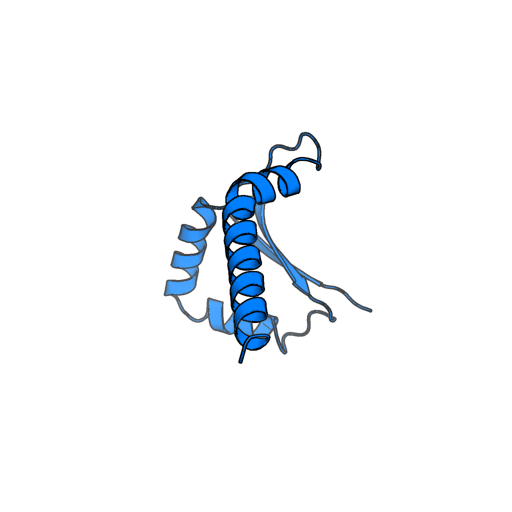ALA A CA 1
ATOM 653 C C . ALA A 1 81 ? 23.155 -15.825 18.227 1.00 71.38 81 ALA A C 1
ATOM 655 O O . ALA A 1 81 ? 24.188 -16.477 18.142 1.00 71.38 81 ALA A O 1
ATOM 656 N N . ALA A 1 82 ? 22.001 -16.225 17.685 1.00 67.00 82 ALA A N 1
ATOM 657 C CA . ALA A 1 82 ? 21.849 -17.472 16.942 1.00 67.00 82 ALA A CA 1
ATOM 658 C C . ALA A 1 82 ? 22.734 -17.513 15.685 1.00 67.00 82 ALA A C 1
ATOM 660 O O . ALA A 1 82 ? 23.428 -18.502 15.482 1.00 67.00 82 ALA A O 1
ATOM 661 N N . ASN A 1 83 ? 22.801 -16.423 14.910 1.00 63.19 83 ASN A N 1
ATOM 662 C CA . ASN A 1 83 ? 23.692 -16.350 13.743 1.00 63.19 83 ASN A CA 1
ATOM 663 C C . ASN A 1 83 ? 25.182 -16.365 14.128 1.00 63.19 83 ASN A C 1
ATOM 665 O O . ASN A 1 83 ? 25.991 -16.967 13.438 1.00 63.19 83 ASN A O 1
ATOM 669 N N . LYS A 1 84 ? 25.564 -15.763 15.264 1.00 60.28 84 LYS A N 1
ATOM 670 C CA . LYS A 1 84 ? 26.932 -15.905 15.793 1.00 60.28 84 LYS A CA 1
ATOM 671 C C . LYS A 1 84 ? 27.234 -17.334 16.245 1.00 60.28 84 LYS A C 1
ATOM 673 O O . LYS A 1 84 ? 28.362 -17.787 16.105 1.00 60.28 84 LYS A O 1
ATOM 678 N N . GLN A 1 85 ? 26.246 -18.027 16.808 1.00 57.59 85 GLN A N 1
ATOM 679 C CA . GLN A 1 85 ? 26.398 -19.406 17.259 1.00 57.59 85 GLN A CA 1
ATOM 680 C C . GLN A 1 85 ? 26.532 -20.373 16.073 1.00 57.59 85 GLN A C 1
ATOM 682 O O . GLN A 1 85 ? 27.341 -21.292 16.161 1.00 57.59 85 GLN A O 1
ATOM 687 N N . SER A 1 86 ? 25.803 -20.151 14.971 1.00 56.00 86 SER A N 1
ATOM 688 C CA . SER A 1 86 ? 25.982 -20.930 13.738 1.00 56.00 86 SER A CA 1
ATOM 689 C C . SER A 1 86 ? 27.337 -20.658 13.084 1.00 56.00 86 SER A C 1
ATOM 691 O O . SER A 1 86 ? 28.027 -21.612 12.742 1.00 56.00 86 SER A O 1
ATOM 693 N N . ASP A 1 87 ? 27.771 -19.392 13.016 1.00 52.72 87 ASP A N 1
ATOM 694 C CA . ASP A 1 87 ? 29.096 -19.030 12.482 1.00 52.72 87 ASP A CA 1
ATOM 695 C C . ASP A 1 87 ? 30.244 -19.637 13.317 1.00 52.72 87 ASP A C 1
ATOM 697 O O . ASP A 1 87 ? 31.279 -20.028 12.780 1.00 52.72 87 ASP A O 1
ATOM 701 N N . CYS A 1 88 ? 30.072 -19.776 14.639 1.00 49.19 88 CYS A N 1
ATOM 702 C CA . CYS A 1 88 ? 31.042 -20.466 15.497 1.00 49.19 88 CYS A CA 1
ATOM 703 C C . CYS A 1 88 ? 31.041 -21.998 15.332 1.00 49.19 88 CYS A C 1
ATOM 705 O O . CYS A 1 88 ? 32.050 -22.622 15.657 1.00 49.19 88 CYS A O 1
ATOM 707 N N . GLN A 1 89 ? 29.949 -22.618 14.862 1.00 54.97 89 GLN A N 1
ATOM 708 C CA . GLN A 1 89 ? 29.905 -24.068 14.619 1.00 54.97 89 GLN A CA 1
ATOM 709 C C . GLN A 1 89 ? 30.549 -24.480 13.288 1.00 54.97 89 GLN A C 1
ATOM 711 O O . GLN A 1 89 ? 31.039 -25.601 13.198 1.00 54.97 89 GLN A O 1
ATOM 716 N N . GLU A 1 90 ? 30.626 -23.589 12.295 1.00 51.88 90 GLU A N 1
ATOM 717 C CA . GLU A 1 90 ? 31.350 -23.847 11.036 1.00 51.88 90 GLU A CA 1
ATOM 718 C C . GLU A 1 90 ? 32.879 -23.680 11.147 1.00 51.88 90 GLU A C 1
ATOM 720 O O . GLU A 1 90 ? 33.609 -24.196 10.309 1.00 51.88 90 GLU A O 1
ATOM 725 N N . LEU A 1 91 ? 33.390 -23.019 12.192 1.00 49.75 91 LEU A N 1
ATOM 726 C CA . LEU A 1 91 ? 34.834 -22.813 12.413 1.00 49.75 91 LEU A CA 1
ATOM 727 C C . LEU A 1 91 ? 35.514 -23.903 13.267 1.00 49.75 91 LEU A C 1
ATOM 729 O O . LEU A 1 91 ? 36.718 -23.825 13.507 1.00 49.75 91 LEU A O 1
ATOM 733 N N . LEU A 1 92 ? 34.760 -24.899 13.743 1.00 46.28 92 LEU A N 1
ATOM 734 C CA . LEU A 1 92 ? 35.259 -26.024 14.551 1.00 46.28 92 LEU A CA 1
ATOM 735 C C . LEU A 1 92 ? 35.090 -27.395 13.863 1.00 46.28 92 LEU A C 1
ATOM 737 O O . LEU A 1 92 ? 35.193 -28.423 14.535 1.00 46.28 92 LEU A O 1
ATOM 741 N N . ALA A 1 93 ? 34.847 -27.407 12.549 1.00 40.91 93 ALA A N 1
ATOM 742 C CA . ALA A 1 93 ? 34.851 -28.607 11.708 1.00 40.91 93 ALA A CA 1
ATOM 743 C C . ALA A 1 93 ? 36.173 -28.750 10.938 1.00 40.91 93 ALA A C 1
ATOM 745 O 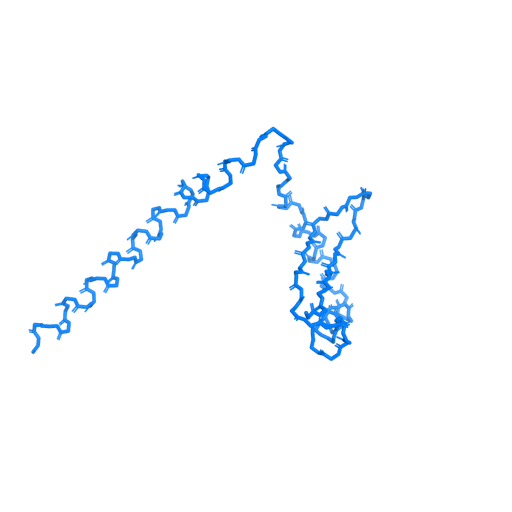O . ALA A 1 93 ? 36.680 -27.720 10.439 1.00 40.91 93 ALA A O 1
#

pLDDT: mean 75.74, std 14.26, range [40.91, 95.38]